Protein AF-A0A2K4ZNY4-F1 (afdb_monomer_lite)

pLDDT: mean 89.67, std 10.13, range [53.09, 97.25]

Secondary structure (DSSP, 8-state):
--EEEEEEPPS-HHHHHHHTTPEEEEE-SSEEEEE-SSEEEEEETTEEEEEES-TT-HHHHHHHHHHHHTHHHHT-

Foldseek 3Di:
DKDKDKAFQDPDNVCVCVVVVWDWDDD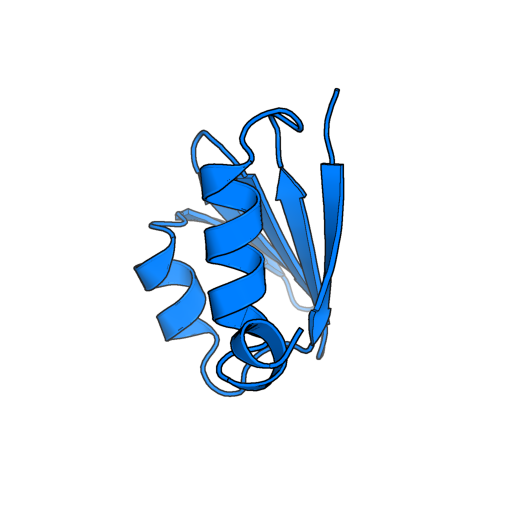DPAWTWTDDPAWIWIDGDGMTMIMGPDPPPVVVVLVVCCVRCPVVSVVD

Sequence (76 aa):
MTKSLVFNLPSDSTSMINKFQLEKVLSNARTSIYQNDYMRFSVDNSVVRVLLYNENDINLLEQIREYFYGEDYAAQ

Structure (mmCIF, N/CA/C/O backbone):
data_AF-A0A2K4ZNY4-F1
#
_entry.id   AF-A0A2K4ZNY4-F1
#
loop_
_atom_site.group_PDB
_atom_site.id
_atom_site.type_symbol
_atom_site.label_atom_id
_atom_site.label_alt_id
_atom_site.label_comp_id
_atom_site.label_asym_id
_atom_site.label_entity_id
_atom_site.label_seq_id
_atom_site.pdbx_PDB_ins_code
_atom_site.Cartn_x
_atom_site.Cartn_y
_atom_site.Cartn_z
_atom_site.occupancy
_atom_site.B_iso_or_equiv
_atom_site.auth_seq_id
_atom_site.auth_comp_id
_atom_site.auth_asym_id
_atom_site.auth_atom_id
_atom_site.pdbx_PDB_model_num
ATOM 1 N N . MET A 1 1 ? -14.619 13.955 5.905 1.00 74.62 1 MET A N 1
ATOM 2 C CA . MET A 1 1 ? -14.798 13.438 4.533 1.00 74.62 1 MET A CA 1
ATOM 3 C C . MET A 1 1 ? -13.619 12.521 4.206 1.00 74.62 1 MET A C 1
ATOM 5 O O . MET A 1 1 ? -12.737 12.364 5.047 1.00 74.62 1 MET A O 1
ATOM 9 N N . THR A 1 2 ? -13.620 11.869 3.040 1.00 87.06 2 THR A N 1
ATOM 10 C CA . THR A 1 2 ? -12.518 10.998 2.591 1.00 87.06 2 THR A CA 1
ATOM 11 C C . THR A 1 2 ? -11.545 11.755 1.692 1.00 87.06 2 THR A C 1
ATOM 13 O O . THR A 1 2 ? -11.988 12.563 0.875 1.00 87.06 2 THR A O 1
ATOM 16 N N . LYS A 1 3 ? -10.249 11.431 1.749 1.00 91.88 3 LYS A N 1
ATOM 17 C CA . LYS A 1 3 ? -9.218 12.037 0.888 1.00 91.88 3 LYS A CA 1
ATOM 18 C C . LYS A 1 3 ? -8.631 11.009 -0.073 1.00 91.88 3 LYS A C 1
ATOM 20 O O . LYS A 1 3 ? -8.235 9.931 0.354 1.00 91.88 3 LYS A O 1
ATOM 25 N N . SER A 1 4 ? -8.562 11.346 -1.360 1.00 94.06 4 SER A N 1
ATOM 26 C CA . SER A 1 4 ? -7.986 10.482 -2.398 1.00 94.06 4 SER A CA 1
ATOM 27 C C . SER A 1 4 ? -6.630 11.011 -2.855 1.00 94.06 4 SER A C 1
ATOM 29 O O . SER A 1 4 ? -6.490 12.196 -3.150 1.00 94.06 4 SER A O 1
ATOM 31 N N . LEU A 1 5 ? -5.652 10.117 -2.957 1.00 94.19 5 LEU A N 1
ATOM 32 C CA . LEU A 1 5 ? -4.287 10.375 -3.408 1.00 94.19 5 LEU A CA 1
ATOM 33 C C . LEU A 1 5 ? -3.921 9.374 -4.509 1.00 94.19 5 LEU A C 1
ATOM 35 O O . LEU A 1 5 ? -4.474 8.271 -4.562 1.00 94.19 5 LEU A O 1
ATOM 39 N N . VAL A 1 6 ? -3.001 9.751 -5.394 1.00 94.56 6 VAL A N 1
ATOM 40 C CA . VAL A 1 6 ? -2.563 8.913 -6.517 1.00 94.56 6 VAL A CA 1
ATOM 41 C C . VAL A 1 6 ? -1.044 8.944 -6.597 1.00 94.56 6 VAL A C 1
ATOM 43 O O . VAL A 1 6 ? -0.453 10.019 -6.628 1.00 94.56 6 VAL A O 1
ATOM 46 N N . PHE A 1 7 ? -0.438 7.762 -6.656 1.00 94.56 7 PHE A N 1
ATOM 47 C CA . PHE A 1 7 ? 1.007 7.564 -6.691 1.00 94.56 7 PHE A CA 1
ATOM 48 C C . PHE A 1 7 ? 1.393 6.555 -7.771 1.00 94.56 7 PHE A C 1
ATOM 50 O O . PHE A 1 7 ? 0.565 5.754 -8.217 1.00 94.56 7 PHE A O 1
ATOM 57 N N . ASN A 1 8 ? 2.667 6.557 -8.155 1.00 92.75 8 ASN A N 1
ATOM 58 C CA . ASN A 1 8 ? 3.238 5.467 -8.939 1.00 92.75 8 ASN A CA 1
ATOM 59 C C . ASN A 1 8 ? 3.403 4.224 -8.056 1.00 92.75 8 ASN A C 1
ATOM 61 O O . ASN A 1 8 ? 3.719 4.329 -6.871 1.00 92.75 8 ASN A O 1
ATOM 65 N N . LEU A 1 9 ? 3.184 3.046 -8.635 1.00 90.75 9 LEU A N 1
ATOM 66 C CA . LEU A 1 9 ? 3.403 1.776 -7.956 1.00 90.75 9 LEU A CA 1
ATOM 67 C C . LEU A 1 9 ? 4.905 1.580 -7.706 1.00 90.75 9 LEU A C 1
ATOM 69 O O . LEU A 1 9 ? 5.664 1.542 -8.679 1.00 90.75 9 LEU A O 1
ATOM 73 N N . P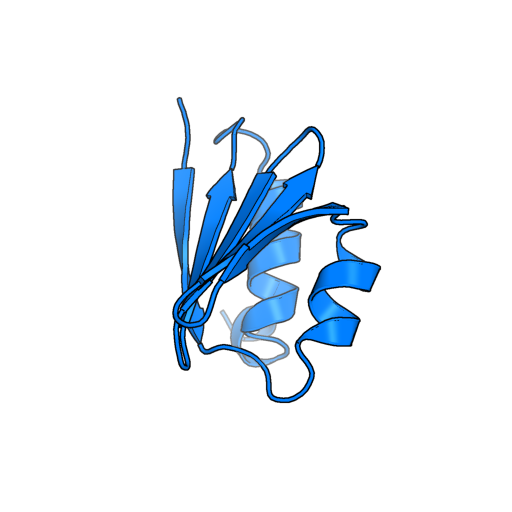RO A 1 10 ? 5.349 1.440 -6.443 1.00 87.12 10 PRO A N 1
ATOM 74 C CA . PRO A 1 10 ? 6.727 1.074 -6.155 1.00 87.12 10 PRO A CA 1
ATOM 75 C C . PRO A 1 10 ? 7.066 -0.288 -6.766 1.00 87.12 10 PRO A C 1
ATOM 77 O O . PRO A 1 10 ? 6.218 -1.181 -6.842 1.00 87.12 10 PRO A O 1
ATOM 80 N N . SER A 1 11 ? 8.328 -0.456 -7.163 1.00 85.00 11 SER A N 1
ATOM 81 C CA . SER A 1 11 ? 8.852 -1.721 -7.697 1.00 85.00 11 SER A CA 1
ATOM 82 C C . SER A 1 11 ? 8.630 -2.891 -6.735 1.00 85.00 11 SER A C 1
ATOM 84 O O . SER A 1 11 ? 8.332 -4.000 -7.177 1.00 85.00 11 SER A O 1
ATOM 86 N N . ASP A 1 12 ? 8.696 -2.629 -5.427 1.00 83.50 12 ASP A N 1
ATOM 87 C CA . ASP A 1 12 ? 8.305 -3.567 -4.379 1.00 83.50 12 ASP A CA 1
ATOM 88 C C . ASP A 1 12 ? 6.962 -3.186 -3.738 1.00 83.50 12 ASP A C 1
ATOM 90 O O . ASP A 1 12 ? 6.874 -2.515 -2.707 1.00 83.50 12 ASP A O 1
ATOM 94 N N . SER A 1 13 ? 5.886 -3.674 -4.352 1.00 79.56 13 SER A N 1
ATOM 95 C CA . SER A 1 13 ? 4.524 -3.512 -3.833 1.00 79.56 13 SER A CA 1
ATOM 96 C C . SER A 1 13 ? 4.234 -4.320 -2.559 1.00 79.56 13 SER A C 1
ATOM 98 O O . SER A 1 13 ? 3.288 -3.997 -1.840 1.00 79.56 13 SER A O 1
ATOM 100 N N . THR A 1 14 ? 5.036 -5.340 -2.236 1.00 85.88 14 THR A N 1
ATOM 101 C CA . THR A 1 14 ? 4.823 -6.171 -1.037 1.00 85.88 14 THR A CA 1
ATOM 102 C C . THR A 1 14 ? 5.231 -5.407 0.216 1.00 85.88 14 THR A C 1
ATOM 104 O O . THR A 1 14 ? 4.507 -5.414 1.215 1.00 85.88 14 THR A O 1
ATOM 107 N N . SER A 1 15 ? 6.343 -4.672 0.145 1.00 88.69 15 SER A N 1
ATOM 108 C CA . SER A 1 15 ? 6.796 -3.797 1.229 1.00 88.69 15 SER A CA 1
ATOM 109 C C . SER A 1 15 ? 5.753 -2.747 1.616 1.00 88.69 15 SER A C 1
ATOM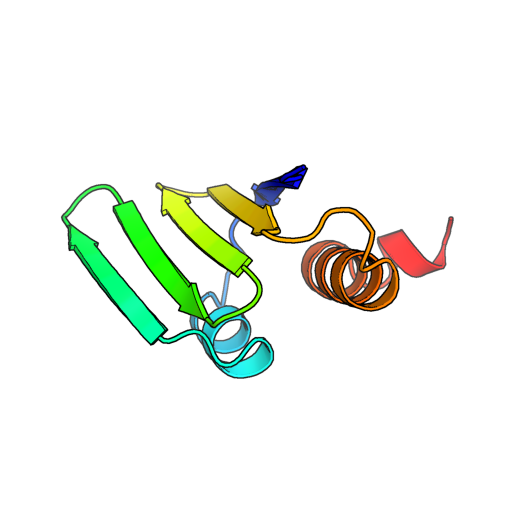 111 O O . SER A 1 15 ? 5.563 -2.484 2.802 1.00 88.69 15 SER A O 1
ATOM 113 N N . MET A 1 16 ? 5.018 -2.204 0.643 1.00 92.12 16 MET A N 1
ATOM 114 C CA . MET A 1 16 ? 3.926 -1.250 0.871 1.00 92.12 16 MET A CA 1
ATOM 115 C C . MET A 1 16 ? 2.797 -1.861 1.709 1.00 92.12 16 MET A C 1
ATOM 117 O O . MET A 1 16 ? 2.360 -1.277 2.699 1.00 92.12 16 MET A O 1
ATOM 121 N N . ILE A 1 17 ? 2.340 -3.054 1.322 1.00 93.19 17 ILE A N 1
ATOM 122 C CA . ILE A 1 17 ? 1.243 -3.766 1.992 1.00 93.19 17 ILE A CA 1
ATOM 123 C C . ILE A 1 17 ? 1.627 -4.070 3.443 1.00 93.19 17 ILE A C 1
ATOM 125 O O . ILE A 1 17 ? 0.845 -3.805 4.355 1.00 93.19 17 ILE A O 1
ATOM 129 N N . ASN A 1 18 ? 2.855 -4.546 3.662 1.00 93.94 18 ASN A N 1
ATOM 130 C CA . ASN A 1 18 ? 3.364 -4.862 4.995 1.00 93.94 18 ASN A CA 1
ATOM 131 C C . ASN A 1 18 ? 3.551 -3.608 5.863 1.00 93.94 18 ASN A C 1
ATOM 133 O O . ASN A 1 18 ? 3.165 -3.616 7.031 1.00 93.94 18 ASN A O 1
ATOM 137 N N . LYS A 1 19 ? 4.104 -2.521 5.304 1.00 94.12 19 LYS A N 1
ATOM 138 C CA . LYS A 1 19 ? 4.352 -1.257 6.021 1.00 94.12 19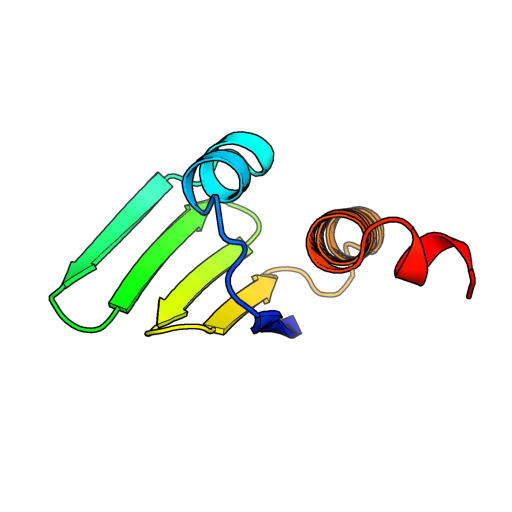 LYS A CA 1
ATOM 139 C C . LYS A 1 19 ? 3.072 -0.673 6.613 1.00 94.12 19 LYS A C 1
ATOM 141 O O . LYS A 1 19 ? 3.094 -0.196 7.744 1.00 94.12 19 LYS A O 1
ATOM 146 N N . PHE A 1 20 ? 1.978 -0.727 5.858 1.00 95.00 20 PHE A N 1
ATOM 147 C CA . PHE A 1 20 ? 0.681 -0.179 6.258 1.00 95.00 20 PHE A CA 1
ATOM 148 C C . PHE A 1 20 ? -0.280 -1.227 6.836 1.00 95.00 20 PHE A C 1
ATOM 150 O O . PHE A 1 20 ? -1.438 -0.901 7.098 1.00 95.00 20 PHE A O 1
ATOM 157 N N . GLN A 1 21 ? 0.193 -2.463 7.043 1.00 96.00 21 GLN A N 1
ATOM 158 C CA . GLN A 1 21 ? -0.593 -3.578 7.582 1.00 96.00 21 GLN A CA 1
ATOM 159 C C . GLN A 1 21 ? -1.926 -3.753 6.837 1.00 96.00 21 GLN A C 1
ATOM 161 O O . GLN A 1 21 ? -2.995 -3.818 7.439 1.00 96.00 21 GLN A O 1
ATOM 166 N N . LEU A 1 22 ? -1.868 -3.745 5.503 1.00 96.38 22 LEU A N 1
ATOM 167 C CA . LEU A 1 22 ? -3.060 -3.821 4.668 1.00 96.38 22 LEU A CA 1
ATOM 168 C C . LEU A 1 22 ? -3.435 -5.277 4.402 1.00 96.38 22 LEU A C 1
ATOM 170 O O . LEU A 1 22 ? -2.605 -6.096 4.011 1.00 96.38 22 LEU A O 1
ATOM 174 N N . GLU A 1 23 ? -4.719 -5.576 4.511 1.00 96.75 23 GLU A N 1
ATOM 175 C CA . GLU A 1 23 ? -5.267 -6.880 4.171 1.00 96.75 23 GLU A CA 1
ATOM 176 C C . GLU A 1 23 ? -5.775 -6.883 2.732 1.00 96.75 23 GLU A C 1
ATOM 178 O O . GLU A 1 23 ? -6.368 -5.909 2.259 1.00 96.75 23 GLU A O 1
ATOM 183 N N . LYS A 1 24 ? -5.562 -7.986 2.007 1.00 95.94 24 LYS A N 1
ATOM 184 C CA . LYS A 1 24 ? -6.093 -8.143 0.648 1.00 95.94 24 LYS A CA 1
ATOM 185 C C . LYS A 1 24 ? -7.605 -8.368 0.710 1.00 95.94 24 LYS A C 1
ATOM 187 O O . LYS A 1 24 ? -8.063 -9.371 1.243 1.00 95.94 24 LYS A O 1
ATOM 192 N N . VAL A 1 25 ? -8.362 -7.481 0.072 1.00 95.44 25 VAL A N 1
ATOM 193 C CA . VAL A 1 25 ? -9.831 -7.559 -0.023 1.00 95.44 25 VAL A CA 1
ATOM 194 C C . VAL A 1 25 ? -10.262 -8.204 -1.333 1.00 95.44 25 VAL A C 1
ATOM 196 O O . VAL A 1 25 ? -11.181 -9.015 -1.380 1.00 95.44 25 VAL A O 1
ATOM 199 N N . LEU A 1 26 ? -9.608 -7.811 -2.424 1.00 93.19 26 LEU A N 1
ATOM 200 C CA . LEU A 1 26 ? -9.956 -8.222 -3.778 1.00 93.19 26 LEU A CA 1
ATOM 201 C C . LEU A 1 26 ? -8.687 -8.268 -4.622 1.00 93.19 26 LEU A C 1
ATOM 203 O O . LEU A 1 26 ? -7.814 -7.413 -4.498 1.00 93.19 26 LEU A O 1
ATOM 207 N N . SER A 1 27 ? -8.586 -9.243 -5.516 1.00 92.62 27 SER A N 1
ATOM 208 C CA . SER A 1 27 ? -7.522 -9.293 -6.513 1.00 92.62 27 SER A CA 1
ATOM 209 C C . SER A 1 27 ? -8.075 -9.936 -7.775 1.00 92.62 27 SER A C 1
ATOM 211 O O . SER A 1 27 ? -8.571 -11.060 -7.736 1.00 92.62 27 SER A O 1
ATOM 213 N N . ASN A 1 28 ? -8.052 -9.196 -8.879 1.00 91.81 28 ASN A N 1
ATOM 214 C CA . ASN A 1 28 ? -8.406 -9.691 -10.205 1.00 91.81 28 ASN A CA 1
ATOM 215 C C . ASN A 1 28 ? -7.307 -9.320 -11.214 1.00 91.81 28 ASN A C 1
ATOM 217 O O . ASN A 1 28 ? -6.299 -8.718 -10.851 1.00 91.81 28 ASN A O 1
ATOM 221 N N . ALA A 1 29 ? -7.507 -9.676 -12.485 1.00 88.31 29 ALA A N 1
ATOM 222 C CA . ALA A 1 29 ? -6.512 -9.478 -13.541 1.00 88.31 29 ALA A CA 1
ATOM 223 C C . ALA A 1 29 ? -6.095 -8.010 -13.764 1.00 88.31 29 ALA A C 1
ATOM 225 O O . ALA A 1 29 ? -5.036 -7.763 -14.329 1.00 88.31 29 ALA A O 1
ATOM 226 N N . ARG A 1 30 ? -6.916 -7.040 -13.342 1.00 89.12 30 ARG A N 1
ATOM 227 C CA . ARG A 1 30 ? -6.675 -5.607 -13.553 1.00 89.12 30 ARG A CA 1
ATOM 228 C C . ARG A 1 30 ? -6.334 -4.860 -12.268 1.00 89.12 30 ARG A C 1
ATOM 230 O O . ARG A 1 30 ? -5.570 -3.901 -12.298 1.00 89.12 30 ARG A O 1
ATOM 237 N N . THR A 1 31 ? -6.938 -5.247 -11.150 1.00 92.75 31 THR A N 1
ATOM 238 C CA . THR A 1 31 ? -6.881 -4.466 -9.918 1.00 92.75 31 THR A CA 1
ATOM 239 C C . THR A 1 31 ? -6.730 -5.362 -8.704 1.00 92.75 31 THR A C 1
ATOM 241 O O . THR A 1 31 ? -7.417 -6.375 -8.562 1.00 92.75 31 THR A O 1
ATOM 244 N N . SER A 1 32 ? -5.863 -4.938 -7.789 1.00 95.50 32 SER A N 1
ATOM 245 C CA . SER A 1 32 ? -5.808 -5.472 -6.431 1.00 95.50 32 SER A CA 1
ATOM 246 C C . SER A 1 32 ? -6.168 -4.386 -5.428 1.00 95.50 32 SER A C 1
ATOM 248 O O . SER A 1 32 ? -5.664 -3.268 -5.509 1.00 95.50 32 SER A O 1
ATOM 250 N N . ILE A 1 33 ? -7.060 -4.715 -4.500 1.00 96.56 33 ILE A N 1
ATOM 251 C CA . ILE A 1 33 ? -7.505 -3.833 -3.428 1.00 96.56 33 ILE A CA 1
ATOM 252 C C . ILE A 1 33 ? -7.000 -4.397 -2.109 1.00 96.56 33 ILE A C 1
ATOM 254 O O . ILE A 1 33 ? -7.282 -5.549 -1.768 1.00 96.56 33 ILE A O 1
ATOM 258 N N . TYR A 1 34 ? -6.300 -3.547 -1.371 1.00 97.00 34 TYR A N 1
ATOM 259 C CA . TYR A 1 34 ? -5.842 -3.799 -0.016 1.00 97.00 34 TYR A CA 1
ATOM 260 C C . TYR A 1 34 ? -6.420 -2.728 0.905 1.00 97.00 34 TYR A C 1
ATOM 262 O O . TYR A 1 34 ? -6.569 -1.581 0.480 1.00 97.00 34 TYR A O 1
ATOM 270 N N . GLN A 1 35 ? -6.778 -3.060 2.139 1.00 97.25 35 GLN A N 1
ATOM 271 C CA . GLN A 1 35 ? -7.320 -2.071 3.071 1.00 97.25 35 GLN A CA 1
ATOM 272 C C . GLN A 1 35 ? -7.002 -2.412 4.523 1.00 97.25 35 GLN A C 1
ATOM 274 O O . GLN A 1 35 ? -6.699 -3.555 4.847 1.00 97.25 35 GLN A O 1
ATOM 279 N N . ASN A 1 36 ? -7.134 -1.414 5.383 1.00 96.62 36 ASN A N 1
ATOM 280 C CA . ASN A 1 36 ? -7.264 -1.570 6.827 1.00 96.62 36 ASN A CA 1
ATOM 281 C C . ASN A 1 36 ? -8.382 -0.631 7.321 1.00 96.62 36 ASN A C 1
ATOM 283 O O . ASN A 1 36 ? -9.142 -0.091 6.510 1.00 96.62 36 ASN A O 1
ATOM 287 N N . ASP A 1 37 ? -8.471 -0.410 8.631 1.00 96.56 37 ASP A N 1
ATOM 288 C CA . ASP A 1 37 ? -9.509 0.432 9.243 1.00 96.56 37 ASP A CA 1
ATOM 289 C C . ASP A 1 37 ? -9.407 1.925 8.891 1.00 96.56 37 ASP A C 1
ATOM 291 O O . ASP A 1 37 ? -10.358 2.679 9.092 1.00 96.56 37 ASP A O 1
ATOM 295 N N . TYR A 1 38 ? -8.273 2.366 8.344 1.00 96.56 38 TYR A N 1
ATOM 296 C CA . TYR A 1 38 ? -7.968 3.779 8.113 1.00 96.56 38 TYR A CA 1
ATOM 297 C C . TYR A 1 38 ? -7.940 4.151 6.629 1.00 96.56 38 TYR A C 1
ATOM 299 O O . TYR A 1 38 ? -8.193 5.307 6.269 1.00 96.56 38 TYR A O 1
ATOM 307 N N . MET A 1 39 ? -7.614 3.194 5.754 1.00 96.50 39 MET A N 1
ATOM 308 C CA . MET A 1 39 ? -7.361 3.472 4.344 1.00 96.50 39 MET A CA 1
ATOM 309 C C . MET A 1 39 ? -7.545 2.269 3.420 1.00 96.50 39 MET A C 1
ATOM 311 O O . MET A 1 39 ? -7.524 1.110 3.832 1.00 96.50 39 MET A O 1
ATOM 315 N N . ARG A 1 40 ? -7.654 2.566 2.122 1.00 96.88 40 ARG A N 1
ATOM 316 C CA . ARG A 1 40 ? -7.682 1.591 1.028 1.00 96.88 40 ARG A CA 1
ATOM 317 C C . ARG A 1 40 ? -6.656 1.927 -0.036 1.00 96.88 40 ARG A C 1
ATOM 319 O O . ARG A 1 40 ? -6.610 3.052 -0.522 1.00 96.88 40 ARG A O 1
ATOM 326 N N . PHE A 1 41 ? -5.915 0.918 -0.463 1.00 96.62 41 PHE A N 1
ATOM 327 C CA . PHE A 1 41 ? -4.983 0.969 -1.576 1.00 96.62 41 PHE A CA 1
ATOM 328 C C . PHE A 1 41 ? -5.586 0.192 -2.741 1.00 96.62 41 PHE A C 1
ATOM 330 O O . PHE A 1 41 ? -5.914 -0.985 -2.617 1.00 96.62 41 PHE A O 1
ATOM 337 N N . SER A 1 42 ? -5.745 0.855 -3.880 1.00 96.12 42 SER A N 1
ATOM 338 C CA . SER A 1 42 ? -6.165 0.230 -5.134 1.00 96.12 42 SER A CA 1
ATOM 339 C C . SER A 1 42 ? -5.008 0.283 -6.117 1.00 96.12 42 SER A C 1
ATOM 341 O O . SER A 1 42 ? -4.620 1.364 -6.560 1.00 96.12 42 SER A O 1
ATOM 343 N N . VAL A 1 43 ? -4.462 -0.882 -6.439 1.00 94.75 43 VAL A N 1
ATOM 344 C CA . VAL A 1 43 ? -3.338 -1.048 -7.359 1.00 94.75 43 VAL A CA 1
ATOM 345 C C . VAL A 1 43 ? -3.881 -1.444 -8.727 1.00 94.75 43 VAL A C 1
ATOM 347 O O . VAL A 1 43 ? -4.532 -2.482 -8.837 1.00 94.75 43 VAL A O 1
ATOM 350 N N . ASP A 1 44 ? -3.631 -0.627 -9.750 1.00 92.38 44 ASP A N 1
ATOM 351 C CA . ASP A 1 44 ? -3.969 -0.890 -11.159 1.00 92.38 44 ASP A CA 1
ATOM 352 C C . ASP A 1 44 ? -2.744 -0.545 -12.018 1.00 92.38 44 ASP A C 1
ATOM 354 O O . ASP A 1 44 ? -2.250 0.584 -11.963 1.00 92.38 44 ASP A O 1
ATOM 358 N N . ASN A 1 45 ? -2.254 -1.514 -12.797 1.00 88.12 45 ASN A N 1
ATOM 359 C CA . ASN A 1 45 ? -1.042 -1.396 -13.611 1.00 88.12 45 ASN A CA 1
ATOM 360 C C . ASN A 1 45 ? 0.142 -0.812 -12.813 1.00 88.12 45 ASN A C 1
ATOM 362 O O . ASN A 1 45 ? 0.650 -1.461 -11.905 1.00 88.12 45 ASN A O 1
ATOM 366 N N . SER A 1 46 ? 0.574 0.407 -13.142 1.00 90.50 46 SER A N 1
ATOM 367 C CA . SER A 1 46 ? 1.699 1.112 -12.523 1.00 90.50 46 SE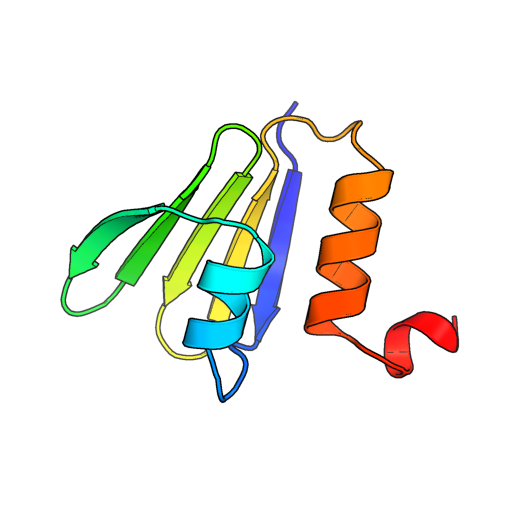R A CA 1
ATOM 368 C C . SER A 1 46 ? 1.267 2.193 -11.527 1.00 90.50 46 SER A C 1
ATOM 370 O O . SER A 1 46 ? 2.053 3.087 -11.221 1.00 90.50 46 SER A O 1
ATOM 372 N N . VAL A 1 47 ? 0.017 2.167 -11.056 1.00 93.88 47 VAL A N 1
ATOM 373 C CA . VAL A 1 47 ? -0.573 3.225 -10.227 1.00 93.88 47 VAL A CA 1
ATOM 374 C C . VAL A 1 47 ? -1.148 2.649 -8.938 1.00 93.88 47 VAL A C 1
ATOM 376 O O . VAL A 1 47 ? -1.824 1.618 -8.941 1.00 93.88 47 VAL A O 1
ATOM 379 N N . VAL A 1 48 ? -0.943 3.371 -7.837 1.00 95.81 48 VAL A N 1
ATOM 380 C CA . VAL A 1 48 ? -1.593 3.135 -6.546 1.00 95.81 48 VAL A CA 1
ATOM 381 C C . VAL A 1 48 ? -2.499 4.314 -6.231 1.00 95.81 48 VAL A C 1
ATOM 383 O O . VAL A 1 48 ? -2.051 5.455 -6.132 1.00 95.81 48 VAL A O 1
ATOM 386 N N . ARG A 1 49 ? -3.790 4.044 -6.050 1.00 96.25 49 ARG A N 1
ATOM 387 C CA . ARG A 1 49 ? -4.744 5.018 -5.511 1.00 96.25 49 ARG A CA 1
ATOM 388 C C . ARG A 1 49 ? -4.944 4.742 -4.032 1.00 96.25 49 ARG A C 1
ATOM 390 O O . ARG A 1 49 ? -5.334 3.630 -3.677 1.00 96.25 49 ARG A O 1
ATOM 397 N N . VAL A 1 50 ? -4.707 5.746 -3.198 1.00 96.44 50 VAL A N 1
ATOM 398 C CA . VAL A 1 50 ? -4.891 5.660 -1.748 1.00 96.44 50 VAL A CA 1
ATOM 399 C C . VAL A 1 50 ? -6.102 6.489 -1.352 1.00 96.44 50 VAL A C 1
ATOM 401 O O . VAL A 1 50 ? -6.154 7.688 -1.615 1.00 96.44 50 VAL A O 1
ATOM 404 N N . LEU A 1 51 ? -7.081 5.845 -0.727 1.00 96.62 51 LEU A N 1
ATOM 405 C CA . LEU A 1 51 ? -8.248 6.492 -0.146 1.00 96.62 51 LEU A CA 1
ATOM 406 C C . LEU A 1 51 ? -8.110 6.474 1.375 1.00 96.62 51 LEU A C 1
ATOM 408 O O . LEU A 1 51 ? -8.141 5.402 1.972 1.00 96.62 51 LEU A O 1
ATOM 412 N N . LEU A 1 52 ? -7.984 7.648 1.985 1.00 96.38 52 LEU A N 1
ATOM 413 C CA . LEU A 1 52 ? -8.039 7.845 3.430 1.00 96.38 52 LEU A CA 1
ATOM 414 C C . LEU A 1 52 ? -9.490 8.011 3.868 1.00 96.38 52 LEU A C 1
ATOM 416 O O . LEU A 1 52 ? -10.210 8.859 3.329 1.00 96.38 52 LEU A O 1
ATOM 420 N N . TYR A 1 53 ? -9.911 7.236 4.862 1.00 94.94 53 TYR A N 1
ATOM 421 C CA . TYR A 1 53 ? -11.269 7.324 5.397 1.00 94.94 53 TYR A CA 1
ATOM 422 C C . TYR A 1 53 ? -11.460 8.544 6.307 1.00 94.94 53 TYR A C 1
ATOM 424 O O . TYR A 1 53 ? -12.565 9.080 6.377 1.00 94.94 53 TYR A O 1
ATOM 432 N N . ASN A 1 54 ? -10.378 9.030 6.927 1.00 92.06 54 ASN A N 1
ATOM 433 C CA . ASN A 1 54 ? -10.351 10.263 7.709 1.00 92.06 54 ASN A CA 1
ATOM 434 C C . ASN A 1 54 ? -9.335 11.261 7.132 1.00 92.06 54 ASN A C 1
ATOM 436 O O . ASN A 1 54 ? -8.130 11.098 7.293 1.00 92.06 54 ASN A O 1
ATOM 440 N N . GLU A 1 55 ? -9.816 12.319 6.478 1.00 85.88 55 GLU A N 1
ATOM 441 C CA . GLU A 1 55 ? -8.953 13.353 5.885 1.00 85.88 55 GLU A CA 1
ATOM 442 C C . GLU A 1 55 ? -8.179 14.210 6.898 1.00 85.88 55 GLU A C 1
ATOM 444 O O . GLU A 1 55 ? -7.199 14.850 6.521 1.00 85.88 55 GLU A O 1
ATOM 449 N N . ASN A 1 56 ? -8.619 14.226 8.159 1.00 90.44 56 ASN A N 1
ATOM 450 C CA . ASN A 1 56 ? -8.001 15.020 9.220 1.00 90.44 56 ASN A CA 1
ATOM 451 C C . ASN A 1 56 ? -6.825 14.296 9.888 1.00 90.44 56 ASN A C 1
ATOM 453 O O . ASN A 1 56 ? -6.163 14.878 10.745 1.00 90.44 56 ASN A O 1
ATOM 457 N N . ASP A 1 57 ? -6.558 13.039 9.520 1.00 91.44 57 ASP A N 1
ATOM 458 C CA . ASP A 1 57 ? -5.389 12.310 10.004 1.00 91.44 57 ASP A CA 1
ATOM 459 C C . ASP A 1 57 ? -4.135 12.753 9.239 1.00 91.44 57 ASP A C 1
ATOM 461 O O . ASP A 1 57 ? -3.691 12.134 8.267 1.00 91.44 57 ASP A O 1
ATOM 465 N N . ILE A 1 58 ? -3.596 13.895 9.666 1.00 91.12 58 ILE A N 1
ATOM 466 C CA . ILE A 1 58 ? -2.399 14.498 9.077 1.00 91.12 58 ILE A CA 1
ATOM 467 C C . ILE A 1 58 ? -1.209 13.546 9.230 1.00 91.12 58 ILE A C 1
ATOM 469 O O . ILE A 1 58 ? -0.471 13.351 8.274 1.00 91.12 58 ILE A O 1
ATOM 473 N N . ASN A 1 59 ? -1.058 12.882 10.377 1.00 92.88 59 ASN A N 1
ATOM 474 C CA . ASN A 1 59 ? 0.066 11.973 10.614 1.00 92.88 59 ASN A CA 1
ATOM 475 C C . ASN A 1 59 ? 0.077 10.804 9.627 1.00 92.88 59 ASN A C 1
ATOM 477 O O . ASN A 1 59 ? 1.137 10.424 9.130 1.00 92.88 59 ASN A O 1
ATOM 481 N N . LEU A 1 60 ? -1.090 10.229 9.333 1.00 93.75 60 LEU A N 1
ATOM 482 C CA . LEU A 1 60 ? -1.201 9.161 8.349 1.00 93.75 60 LEU A CA 1
ATOM 483 C C . LEU A 1 60 ? -0.937 9.666 6.923 1.00 93.75 60 LEU A C 1
ATOM 485 O O . LEU A 1 60 ? -0.255 8.998 6.146 1.00 93.75 60 LEU A O 1
ATOM 489 N N . LEU A 1 61 ? -1.444 10.853 6.580 1.00 92.62 61 LEU A N 1
ATOM 490 C CA . LEU A 1 61 ? -1.182 11.487 5.288 1.00 92.62 61 LEU A CA 1
ATOM 491 C C . LEU A 1 61 ? 0.321 11.704 5.052 1.00 92.62 61 LEU A C 1
ATOM 493 O O . LEU A 1 61 ? 0.814 11.402 3.965 1.00 92.62 61 LEU A O 1
ATOM 497 N N . GLU A 1 62 ? 1.029 12.208 6.058 1.00 92.06 62 GLU A N 1
ATOM 498 C CA . GLU A 1 62 ? 2.470 12.457 6.004 1.00 92.06 62 GLU A CA 1
ATOM 499 C C . GLU A 1 62 ? 3.256 11.147 5.863 1.00 92.06 62 GLU A C 1
ATOM 501 O O . GLU A 1 62 ? 4.088 11.038 4.968 1.00 92.06 62 GLU A O 1
ATOM 506 N N . GLN A 1 63 ? 2.905 10.103 6.625 1.00 93.25 63 GLN A N 1
ATOM 507 C CA . GLN A 1 63 ? 3.518 8.772 6.486 1.00 93.25 63 GLN A CA 1
ATOM 508 C C . GLN A 1 63 ? 3.345 8.174 5.083 1.00 93.25 63 GLN A C 1
ATOM 510 O O . GLN A 1 63 ? 4.255 7.533 4.558 1.00 93.25 63 GLN A O 1
ATOM 515 N N . ILE A 1 64 ? 2.175 8.360 4.463 1.00 93.75 64 ILE A N 1
ATOM 516 C CA . ILE A 1 64 ? 1.928 7.908 3.088 1.00 93.75 64 ILE A CA 1
ATOM 517 C C . ILE A 1 64 ? 2.810 8.686 2.111 1.00 93.75 64 ILE A C 1
ATOM 519 O O . ILE A 1 64 ? 3.439 8.084 1.246 1.00 93.75 64 ILE A O 1
ATOM 523 N N . ARG A 1 65 ? 2.878 10.014 2.240 1.00 91.75 65 ARG A N 1
ATOM 524 C CA . ARG A 1 65 ? 3.703 10.858 1.364 1.00 91.75 65 ARG A CA 1
ATOM 525 C C . ARG A 1 65 ? 5.181 10.518 1.476 1.00 91.75 65 ARG A C 1
ATOM 527 O O . ARG A 1 65 ? 5.814 10.306 0.449 1.00 91.75 65 ARG A O 1
ATOM 534 N N . GLU A 1 66 ? 5.690 10.398 2.695 1.00 91.62 66 GLU A N 1
ATOM 535 C CA . GLU A 1 66 ? 7.071 10.001 2.960 1.00 91.62 66 GLU A CA 1
ATOM 536 C C . GLU A 1 66 ? 7.374 8.624 2.355 1.00 91.62 66 GLU A C 1
ATOM 538 O O . GLU A 1 66 ? 8.407 8.443 1.721 1.00 91.62 66 GLU A O 1
ATOM 543 N N . TYR A 1 67 ? 6.445 7.666 2.450 1.00 92.62 67 TYR A N 1
ATOM 544 C CA . TYR A 1 67 ? 6.628 6.349 1.839 1.00 92.62 67 TYR A CA 1
ATOM 545 C C . TYR A 1 67 ? 6.753 6.402 0.306 1.00 92.62 67 TYR A C 1
ATOM 547 O O . TYR A 1 67 ? 7.603 5.717 -0.261 1.00 92.62 67 TYR A O 1
ATOM 555 N N . PHE A 1 68 ? 5.906 7.180 -0.377 1.00 91.25 68 PHE A N 1
ATOM 556 C CA . PHE A 1 68 ? 5.880 7.212 -1.846 1.00 91.25 68 PHE A CA 1
ATOM 557 C C . PHE A 1 68 ? 6.885 8.185 -2.475 1.00 91.25 68 PHE A C 1
ATOM 559 O O . PHE A 1 68 ? 7.271 7.970 -3.623 1.00 91.25 68 PHE A O 1
ATOM 566 N N . TYR A 1 69 ? 7.291 9.238 -1.764 1.00 87.50 69 TYR A N 1
ATOM 567 C CA . TYR A 1 69 ? 8.209 10.263 -2.272 1.00 87.50 69 TYR A CA 1
ATOM 568 C C . TYR A 1 69 ? 9.604 10.217 -1.630 1.00 87.50 69 TYR A C 1
ATOM 570 O O . TYR A 1 69 ? 10.543 10.752 -2.209 1.00 87.50 69 TYR A O 1
ATOM 578 N N . GLY A 1 70 ? 9.786 9.555 -0.484 1.00 80.56 70 GLY A N 1
ATOM 579 C CA . GLY A 1 70 ? 11.098 9.395 0.149 1.00 80.56 70 GLY A CA 1
ATOM 580 C C . GLY A 1 70 ? 11.802 10.729 0.423 1.00 80.56 70 GLY A C 1
ATOM 581 O O . GLY A 1 70 ? 11.197 11.661 0.950 1.00 80.56 70 GLY A O 1
ATOM 582 N N . GLU A 1 71 ? 13.082 10.830 0.046 1.00 61.91 71 GLU A N 1
ATOM 583 C CA . GLU A 1 71 ? 13.904 12.036 0.250 1.00 61.91 71 GLU A CA 1
ATOM 584 C C . GLU A 1 71 ? 13.386 13.272 -0.507 1.00 61.91 71 GLU A C 1
ATOM 586 O O . GLU A 1 71 ? 13.561 14.390 -0.022 1.00 61.91 71 GLU A O 1
ATOM 591 N N . ASP A 1 72 ? 12.671 13.091 -1.625 1.00 61.66 72 ASP A N 1
ATOM 592 C CA . ASP A 1 72 ? 12.053 14.202 -2.369 1.00 61.66 72 ASP A CA 1
ATOM 593 C C . ASP A 1 72 ? 10.939 14.889 -1.558 1.00 61.66 72 ASP A C 1
ATOM 595 O O . ASP A 1 72 ? 10.569 16.030 -1.846 1.00 61.66 72 ASP A O 1
ATOM 599 N N . TYR A 1 73 ? 10.405 14.207 -0.536 1.00 63.75 73 TYR A N 1
ATOM 600 C CA . TYR A 1 73 ? 9.468 14.785 0.423 1.00 63.75 73 TYR A CA 1
ATOM 601 C C . TYR A 1 73 ? 10.162 15.656 1.472 1.00 63.75 73 TYR A C 1
ATOM 603 O O . TYR A 1 73 ? 9.680 16.737 1.790 1.00 63.75 73 TYR A O 1
ATOM 611 N N . ALA A 1 74 ? 11.303 15.199 1.995 1.00 56.47 74 ALA A N 1
ATOM 612 C CA . ALA A 1 74 ? 12.049 15.891 3.048 1.00 56.47 74 ALA A CA 1
ATOM 613 C C . ALA A 1 74 ? 12.738 17.182 2.564 1.00 56.47 74 ALA A C 1
ATOM 615 O O . ALA A 1 74 ? 13.173 17.993 3.379 1.00 56.47 74 ALA A O 1
ATOM 616 N N . ALA A 1 75 ? 12.854 17.360 1.246 1.00 54.22 75 ALA A N 1
ATOM 617 C CA . ALA A 1 75 ? 13.438 18.537 0.609 1.00 54.22 75 ALA A CA 1
ATOM 618 C C . ALA A 1 75 ? 12.444 19.701 0.372 1.00 54.22 75 ALA A C 1
ATOM 620 O O . ALA A 1 75 ? 12.853 20.717 -0.198 1.00 54.22 75 ALA A O 1
ATOM 621 N N . GLN A 1 76 ? 11.169 19.566 0.768 1.00 53.09 76 GLN A N 1
ATOM 622 C CA . GLN A 1 76 ? 10.114 20.596 0.660 1.00 53.09 76 GLN A CA 1
ATOM 623 C C . GLN A 1 76 ? 9.822 21.265 2.005 1.00 53.09 76 GLN A C 1
ATOM 625 O O . GLN A 1 76 ? 9.528 22.483 1.980 1.00 53.09 76 GLN A O 1
#

Radius of gyration: 12.1 Å; chains: 1; bounding box: 29×30×24 Å

Organi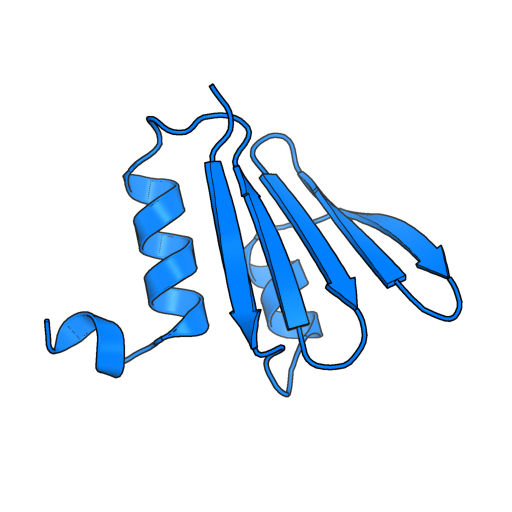sm: NCBI:txid879566